Protein AF-A0A6N2MTG4-F1 (afdb_monomer)

Radius of gyration: 19.29 Å; Cα contacts (8 Å, |Δi|>4): 213; chains: 1; bounding box: 63×38×40 Å

pLDDT: mean 78.45, std 16.72, range [27.16, 95.69]

Mean predicted aligned error: 11.66 Å

Nearest PDB structures (foldseek):
  7wq5-assembly1_A  TM=8.259E-01  e=1.268E-16  Arabidopsis thaliana
  7wq5-assembly2_B  TM=8.254E-01  e=1.055E-15  Arabidopsis thaliana
  7et4-assembly2_D  TM=8.727E-01  e=2.409E-04  Arabidopsis thaliana
  7et4-assembly3_G  TM=8.472E-01  e=2.559E-04  Arabidopsis thaliana
  9g6k-assembly1_Lk  TM=2.443E-01  e=1.472E+00  Toxoplasma gondii

Solvent-accessible surface area (backbone atoms only — not comparable to full-atom values): 9112 Å² total; per-residue (Å²): 128,74,68,65,57,55,56,54,48,54,51,58,55,51,70,27,49,45,71,40,86,92,75,70,28,20,30,15,41,45,74,42,58,90,73,57,55,91,91,60,87,66,76,42,46,79,40,77,35,34,28,17,83,40,63,69,58,19,50,51,54,40,34,54,50,45,35,70,73,69,33,84,85,50,93,53,91,61,67,66,79,82,38,53,69,58,55,60,70,46,65,86,46,54,72,68,57,46,43,53,48,43,31,69,69,24,69,56,46,86,48,75,86,27,96,48,86,46,33,40,64,41,84,92,75,65,30,35,33,38,37,46,75,55,60,82,66,88,40,62,45,76,75,50,75,45,83,73,78,99,67,86,127

Sequence (153 aa):
MHQRKLLKLLASVLQSIEEHRWTGRYEAHLWDNSCRREGQSRKGRQVYLGGYDKEEKAARAYDLAALKYWGPTTTTNFPASNYEKEIEGMKHMTRQEFVASLRRKSSGFSRGASIYRGVTRHHQHGRWQARIGRVAGNKDLYLGTFRGSCRSL

Foldseek 3Di:
DPPVVVVVVVVVLVVQWDQDVPPRWTWGKDFDQPQDDPPDPDGHDIQTQAIAPDPVLSQVSNQLLCCLRPNLPDDGPDHSVVCPVVNVVCPPPDSVRSSVVSHLPHPRNCCEPAVDPQWHQDPPPRWIWHWQADPPHGDIHTDDIHDDDRDDD

InterPro domains:
  IPR001471 AP2/ERF domain [PF00847] (20-71)
  IPR001471 AP2/ERF domain [PS51032] (13-79)
  IPR001471 AP2/ERF domain [PS51032] (115-153)
  IPR001471 AP2/ERF domain [SM00380] (17-85)
  IPR001471 AP2/ERF domain [SM00380] (115-152)
  IPR001471 AP2/ERF domain [cd00018] (19-81)
  IPR016177 DNA-binding domain superfamily [SSF54171] (20-81)
  IPR016177 DNA-binding domain superfamily [SSF54171] (114-147)
  IPR036955 AP2/ERF domain superfamily [G3DSA:3.30.730.10] (15-81)
  IPR036955 AP2/ERF domain superfamily [G3DSA:3.30.730.10] (115-149)

Organism: Salix viminalis (NCBI:txid40686)

Secondary structure (DSSP, 8-state):
--HHHHHHHHHHHHTTEEEETTTTEEEEEEEEGGGPPTT--S--EEEEEEEESSHHHHHHHHHHHHHHHH-TTS--SS-GGGGHHHHHHHTTS-HHHHHHHHHHHSTTS--TT-SSTTEEE-TTT--EEEEES-SSSSPPEEEEEE-S-----

Structure (mmCIF, N/CA/C/O backbone):
data_AF-A0A6N2MTG4-F1
#
_entry.id   AF-A0A6N2MTG4-F1
#
loop_
_atom_site.group_PDB
_atom_site.id
_atom_site.type_symbol
_atom_site.label_atom_id
_atom_site.label_alt_id
_atom_site.label_comp_id
_atom_site.label_asym_id
_atom_site.label_entity_id
_atom_site.label_seq_id
_atom_site.pdbx_PDB_ins_code
_atom_site.Cartn_x
_atom_site.Cartn_y
_atom_site.Cartn_z
_atom_site.occupancy
_atom_site.B_iso_or_equiv
_atom_site.auth_seq_id
_atom_site.auth_comp_id
_atom_site.auth_asym_id
_atom_site.auth_atom_id
_atom_site.pdbx_PDB_model_num
ATOM 1 N N . MET A 1 1 ? -35.252 6.417 4.016 1.00 40.38 1 MET A N 1
ATOM 2 C CA . MET A 1 1 ? -33.956 7.012 4.448 1.00 40.38 1 MET A CA 1
ATOM 3 C C . MET A 1 1 ? -32.705 6.149 4.180 1.00 40.38 1 MET A C 1
ATOM 5 O O . MET A 1 1 ? -31.609 6.665 4.358 1.00 40.38 1 MET A O 1
ATOM 9 N N . HIS A 1 2 ? -32.802 4.897 3.708 1.00 34.47 2 HIS A N 1
ATOM 10 C CA . HIS A 1 2 ? -31.636 3.996 3.586 1.00 34.47 2 HIS A CA 1
ATOM 11 C C . HIS A 1 2 ? -30.732 4.205 2.345 1.00 34.47 2 HIS A C 1
ATOM 13 O O . HIS A 1 2 ? -29.551 3.879 2.398 1.00 34.47 2 HIS A O 1
ATOM 19 N N . GLN A 1 3 ? -31.215 4.820 1.258 1.00 27.16 3 GLN A N 1
ATOM 20 C CA . GLN A 1 3 ? -30.427 4.963 0.015 1.00 27.16 3 GLN A CA 1
ATOM 21 C C . GLN A 1 3 ? -29.349 6.069 0.047 1.00 27.16 3 GLN A C 1
ATOM 23 O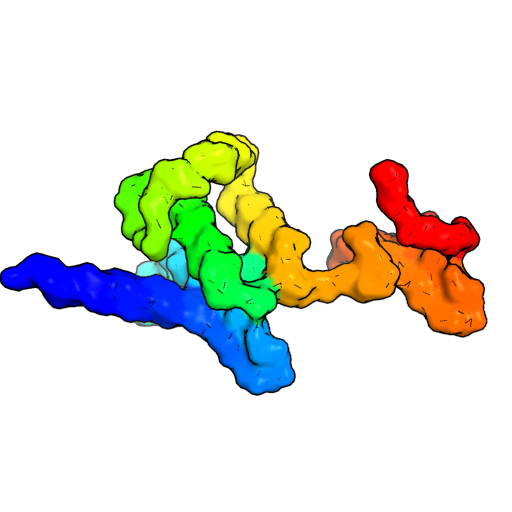 O . GLN A 1 3 ? -28.339 5.972 -0.646 1.00 27.16 3 GLN A O 1
ATOM 28 N N . ARG A 1 4 ? -29.494 7.103 0.892 1.00 29.42 4 ARG A N 1
ATOM 29 C CA . ARG A 1 4 ? -28.523 8.220 0.976 1.00 29.42 4 ARG A CA 1
ATOM 30 C C . ARG A 1 4 ? -27.212 7.853 1.682 1.00 29.42 4 ARG A C 1
ATOM 32 O O . ARG A 1 4 ? -26.212 8.539 1.487 1.00 29.42 4 ARG A O 1
ATOM 39 N N . LYS A 1 5 ? -27.205 6.797 2.503 1.00 35.69 5 LYS A N 1
ATOM 40 C CA . LYS A 1 5 ? -26.005 6.334 3.221 1.00 35.69 5 LYS A CA 1
ATOM 41 C C . LYS A 1 5 ? -25.064 5.566 2.284 1.00 35.69 5 LYS A C 1
ATOM 43 O O . LYS A 1 5 ? -23.860 5.776 2.349 1.00 35.69 5 LYS A O 1
ATOM 48 N N . LEU A 1 6 ? -25.628 4.780 1.360 1.00 34.25 6 LEU A N 1
ATOM 49 C CA . LEU A 1 6 ? -24.880 3.991 0.375 1.00 34.25 6 LEU A CA 1
ATOM 50 C C . LEU A 1 6 ? -24.144 4.881 -0.644 1.00 34.25 6 LEU A C 1
ATOM 52 O O . LEU A 1 6 ? -22.950 4.710 -0.854 1.00 34.25 6 LEU A O 1
ATOM 56 N N . LEU A 1 7 ? -24.826 5.896 -1.194 1.00 32.12 7 LEU A N 1
ATOM 57 C CA . LEU A 1 7 ? -24.230 6.874 -2.121 1.00 32.12 7 LEU A CA 1
ATOM 58 C C . LEU A 1 7 ? -23.128 7.722 -1.466 1.00 32.12 7 LEU A C 1
ATOM 60 O O . LEU A 1 7 ? -22.113 8.000 -2.096 1.00 32.12 7 LEU A O 1
ATOM 64 N N . LYS A 1 8 ? -23.290 8.105 -0.190 1.00 35.09 8 LYS A N 1
ATOM 65 C CA . LYS A 1 8 ? -22.251 8.831 0.563 1.00 35.09 8 LYS A CA 1
ATOM 66 C C . LYS A 1 8 ? -21.035 7.960 0.886 1.00 35.09 8 LYS A C 1
ATOM 68 O O . LYS A 1 8 ? -19.922 8.480 0.892 1.00 35.09 8 LYS A O 1
ATOM 73 N N . LEU A 1 9 ? -21.231 6.664 1.144 1.00 47.56 9 LEU A N 1
ATOM 74 C CA . LEU A 1 9 ? -20.124 5.728 1.335 1.00 47.56 9 LEU A CA 1
ATOM 75 C C . LEU A 1 9 ? -19.372 5.479 0.025 1.00 47.56 9 LEU A C 1
ATOM 77 O O . LEU A 1 9 ? -18.164 5.671 0.001 1.00 47.56 9 LEU A O 1
ATOM 81 N N . LEU A 1 10 ? -20.073 5.162 -1.067 1.00 46.44 10 LEU A N 1
ATOM 82 C CA . LEU A 1 10 ? -19.458 4.973 -2.388 1.00 46.44 10 LEU A CA 1
ATOM 83 C C . LEU A 1 10 ? -18.676 6.217 -2.838 1.00 46.44 10 LEU A C 1
ATOM 85 O O . LEU A 1 10 ? -17.542 6.097 -3.291 1.00 46.44 10 LEU A O 1
ATOM 89 N N . ALA A 1 11 ? -19.221 7.419 -2.621 1.00 42.50 11 ALA A N 1
ATOM 90 C CA . ALA A 1 11 ? -18.520 8.669 -2.916 1.00 42.50 11 ALA A CA 1
ATOM 91 C C . ALA A 1 11 ? -17.252 8.866 -2.061 1.00 42.50 11 ALA A C 1
ATOM 93 O O . ALA A 1 11 ? -16.227 9.293 -2.584 1.00 42.50 11 ALA A O 1
ATOM 94 N N . SER A 1 12 ? -17.286 8.529 -0.764 1.00 54.75 12 SER A N 1
ATOM 95 C CA . SER A 1 12 ? -16.102 8.607 0.110 1.00 54.75 12 SER A CA 1
ATOM 96 C C . SER A 1 12 ? -15.017 7.606 -0.279 1.00 54.75 12 SER A C 1
ATOM 98 O O . SER A 1 12 ? -13.842 7.847 -0.000 1.00 54.75 12 SER A O 1
ATOM 100 N N . VAL A 1 13 ? -15.409 6.477 -0.865 1.00 54.47 13 VAL A N 1
ATOM 101 C CA . VAL A 1 13 ? -14.486 5.421 -1.262 1.00 54.47 13 VAL A CA 1
ATOM 102 C C . VAL A 1 13 ? -13.867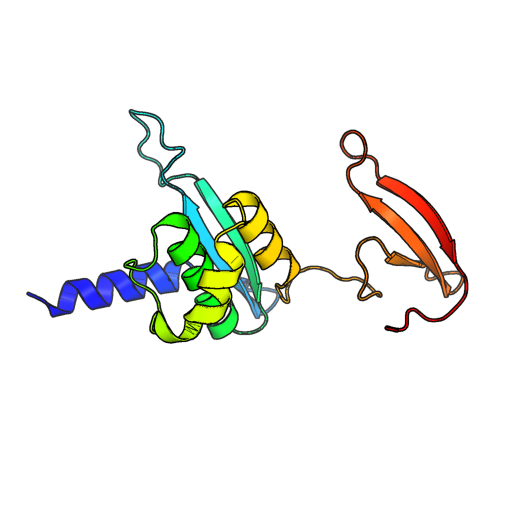 5.722 -2.631 1.00 54.47 13 VAL A C 1
ATOM 104 O O . VAL A 1 13 ? -12.658 5.576 -2.781 1.00 54.47 13 VAL A O 1
ATOM 107 N N . LEU A 1 14 ? -14.622 6.271 -3.586 1.00 54.56 14 LEU A N 1
ATOM 108 C CA . LEU A 1 14 ? -14.061 6.773 -4.849 1.00 54.56 14 LEU A CA 1
ATOM 109 C C . LEU A 1 14 ? -13.151 7.990 -4.635 1.00 54.56 14 LEU A C 1
ATOM 111 O O . LEU A 1 14 ? -12.114 8.095 -5.273 1.00 54.56 14 LEU A O 1
ATOM 115 N N . GLN A 1 15 ? -13.454 8.856 -3.661 1.00 56.66 15 GLN A N 1
ATOM 116 C CA . GLN A 1 15 ? -12.593 9.993 -3.300 1.00 56.66 15 GLN A CA 1
ATOM 117 C C . GLN A 1 15 ? -11.231 9.571 -2.708 1.00 56.66 15 GLN A C 1
ATOM 119 O O . GLN A 1 15 ? -10.351 10.404 -2.519 1.00 56.66 15 GLN A O 1
ATOM 124 N N . SER A 1 16 ? -11.055 8.287 -2.383 1.00 62.22 16 SER A N 1
ATOM 125 C CA . SER A 1 16 ? -9.772 7.729 -1.947 1.00 62.22 16 SER A CA 1
ATOM 126 C C . SER A 1 16 ? -8.847 7.351 -3.112 1.00 62.22 16 SER A C 1
ATOM 128 O O . SER A 1 16 ? -7.667 7.073 -2.883 1.00 62.22 16 SER A O 1
ATOM 130 N N . ILE A 1 17 ? -9.387 7.336 -4.336 1.00 72.81 17 ILE A N 1
ATOM 131 C CA . ILE A 1 17 ? -8.691 7.000 -5.572 1.00 72.81 17 ILE A CA 1
ATOM 132 C C . ILE A 1 17 ? -8.576 8.272 -6.412 1.00 72.81 17 ILE A C 1
ATOM 134 O O . ILE A 1 17 ? -9.577 8.837 -6.844 1.00 72.81 17 ILE A O 1
ATOM 138 N N . GLU A 1 18 ? -7.353 8.729 -6.650 1.00 77.12 18 GLU A N 1
ATOM 139 C CA . GLU A 1 18 ? -7.084 9.929 -7.446 1.00 77.12 18 GLU A CA 1
ATOM 140 C C . GLU A 1 18 ? -6.311 9.555 -8.709 1.00 77.12 18 GLU A C 1
ATOM 142 O O . GLU A 1 18 ? -5.280 8.888 -8.641 1.00 77.12 18 GLU A O 1
ATOM 147 N N . GLU A 1 19 ? -6.789 9.973 -9.880 1.00 75.25 19 GLU A N 1
ATOM 148 C CA . GLU A 1 19 ? -6.041 9.784 -11.121 1.00 75.25 19 GLU A CA 1
ATOM 149 C C . GLU A 1 19 ? -4.976 10.876 -11.273 1.00 75.25 19 GLU A C 1
ATOM 151 O O . GLU A 1 19 ? -5.256 12.078 -11.322 1.00 75.25 19 GLU A O 1
ATOM 156 N N . HIS A 1 20 ? -3.723 10.456 -11.386 1.00 71.06 20 HIS A N 1
ATOM 157 C CA . HIS A 1 20 ? -2.607 11.348 -11.617 1.00 71.06 20 HIS A CA 1
ATOM 158 C C . HIS A 1 20 ? -2.579 11.793 -13.088 1.00 71.06 20 HIS A C 1
ATOM 160 O O . HIS A 1 20 ? -2.108 11.072 -13.972 1.00 71.06 20 HIS A O 1
ATOM 166 N N . ARG A 1 21 ? -3.037 13.028 -13.329 1.00 58.78 21 ARG A N 1
ATOM 167 C CA . ARG A 1 21 ? -3.298 13.626 -14.657 1.00 58.78 21 ARG A CA 1
ATOM 168 C C . ARG A 1 21 ? -2.206 13.456 -15.719 1.00 58.78 21 ARG A C 1
ATOM 170 O O . ARG A 1 21 ? -2.530 13.378 -16.895 1.00 58.78 21 ARG A O 1
ATOM 177 N N . TRP A 1 22 ? -0.930 13.417 -15.337 1.00 55.69 22 TRP A N 1
ATOM 178 C CA . TRP A 1 22 ? 0.185 13.325 -16.296 1.00 55.69 22 TRP A CA 1
ATOM 179 C C . TRP A 1 22 ? 0.647 11.897 -16.588 1.00 55.69 22 TRP A C 1
ATOM 181 O O . TRP A 1 22 ? 1.358 11.667 -17.560 1.00 55.69 22 TRP A O 1
ATOM 191 N N . THR A 1 23 ? 0.294 10.935 -15.734 1.00 70.81 23 THR A N 1
ATOM 192 C CA . THR A 1 23 ? 0.734 9.537 -15.870 1.00 70.81 23 THR A CA 1
ATOM 193 C C . THR A 1 23 ? -0.420 8.580 -16.153 1.00 70.81 23 THR A C 1
ATOM 195 O O . THR A 1 23 ? -0.149 7.424 -16.474 1.00 70.81 23 THR A O 1
ATOM 198 N N . GLY A 1 24 ? -1.674 9.031 -16.006 1.00 76.50 24 GLY A N 1
ATOM 199 C CA . GLY A 1 24 ? -2.877 8.199 -16.119 1.00 76.50 24 GLY A CA 1
ATOM 200 C C . GLY A 1 24 ? -2.953 7.102 -15.053 1.00 76.50 24 GLY A C 1
ATOM 201 O O . GLY A 1 24 ? -3.578 6.068 -15.261 1.00 76.50 24 GLY A O 1
ATOM 202 N N . ARG A 1 25 ? -2.225 7.257 -13.937 1.00 83.25 25 ARG A N 1
ATOM 203 C CA . ARG A 1 25 ? -2.161 6.255 -12.863 1.00 83.25 25 ARG A CA 1
ATOM 204 C C . ARG A 1 25 ? -3.171 6.565 -11.775 1.00 83.25 25 ARG A C 1
ATOM 206 O O . ARG A 1 25 ? -3.304 7.714 -11.378 1.00 83.25 25 ARG A O 1
ATOM 213 N N . TYR A 1 26 ? -3.771 5.526 -11.215 1.00 87.88 26 TYR A N 1
ATOM 214 C CA . TYR A 1 26 ? -4.697 5.621 -10.092 1.00 87.88 26 TYR A CA 1
ATOM 215 C C . TYR A 1 26 ? -3.941 5.518 -8.770 1.00 87.88 26 TYR A C 1
ATOM 217 O O . TYR A 1 26 ? -3.289 4.512 -8.492 1.00 87.88 26 TYR A O 1
ATOM 225 N N . GLU A 1 27 ? -4.014 6.541 -7.937 1.00 89.81 27 GLU A N 1
ATOM 226 C CA . GLU A 1 27 ? -3.396 6.572 -6.619 1.00 89.81 27 GLU A CA 1
ATOM 227 C C . GLU A 1 27 ? -4.413 6.235 -5.542 1.00 89.81 27 GLU A C 1
ATOM 229 O O . GLU A 1 27 ? -5.449 6.877 -5.455 1.00 89.81 27 GLU A O 1
ATOM 234 N N . ALA A 1 28 ? -4.102 5.255 -4.695 1.00 91.50 28 ALA A N 1
ATOM 235 C CA . ALA A 1 28 ? -4.948 4.917 -3.556 1.00 91.50 28 ALA A CA 1
ATOM 236 C C . ALA A 1 28 ? -4.421 5.573 -2.274 1.00 91.50 28 ALA A C 1
ATOM 238 O O . ALA A 1 28 ? -3.230 5.471 -1.950 1.00 91.50 28 ALA A O 1
ATOM 239 N N . HIS A 1 29 ? -5.321 6.186 -1.509 1.00 91.81 29 HIS A N 1
ATOM 240 C CA . HIS A 1 29 ? -5.029 6.884 -0.258 1.00 91.81 29 HIS A CA 1
ATOM 241 C C . HIS A 1 29 ? -6.004 6.483 0.853 1.00 91.81 29 HIS A C 1
ATOM 243 O O . HIS A 1 29 ? -7.157 6.167 0.612 1.00 91.81 29 HIS A O 1
ATOM 249 N N . LEU A 1 30 ? -5.562 6.533 2.104 1.00 90.38 30 LEU A N 1
ATOM 250 C CA . LEU A 1 30 ? -6.376 6.275 3.298 1.00 90.38 30 LEU A CA 1
ATOM 251 C C . LEU A 1 30 ? -6.216 7.442 4.275 1.00 90.38 30 LEU A C 1
ATOM 253 O O . LEU A 1 30 ? -5.118 7.970 4.414 1.00 90.38 30 LEU A O 1
ATOM 257 N N . TRP A 1 31 ? -7.266 7.813 5.009 1.00 87.25 31 TRP A N 1
ATOM 258 C CA . TRP A 1 31 ? -7.155 8.785 6.102 1.00 87.25 31 TRP A CA 1
ATOM 259 C C . TRP A 1 31 ? -7.131 8.083 7.461 1.00 87.25 31 TRP A C 1
ATOM 261 O O . TRP A 1 31 ? -8.113 7.487 7.896 1.00 87.25 31 TRP A O 1
ATOM 271 N N . ASP A 1 32 ? -5.988 8.169 8.133 1.00 86.12 32 ASP A N 1
ATOM 272 C CA . ASP A 1 32 ? -5.745 7.599 9.451 1.00 86.12 32 ASP A CA 1
ATOM 273 C C . ASP A 1 32 ? -6.066 8.615 10.553 1.00 86.12 32 ASP A C 1
ATOM 275 O O . ASP A 1 32 ? -5.318 9.563 10.808 1.00 86.12 32 ASP A O 1
ATOM 279 N N . ASN A 1 33 ? -7.194 8.409 11.228 1.00 81.50 33 ASN A N 1
ATOM 280 C CA . ASN A 1 33 ? -7.660 9.304 12.283 1.00 81.50 33 ASN A CA 1
ATOM 281 C C . ASN A 1 33 ? -6.990 9.055 13.642 1.00 81.50 33 ASN A C 1
ATOM 283 O O . ASN A 1 33 ? -7.189 9.863 14.548 1.00 81.50 33 ASN A O 1
ATOM 287 N N . SER A 1 34 ? -6.171 8.007 13.811 1.00 74.50 34 SER A N 1
ATOM 288 C CA . SER A 1 34 ? -5.559 7.708 15.116 1.00 74.50 34 SER A CA 1
ATOM 289 C C . SER A 1 34 ? -4.506 8.734 15.551 1.00 74.50 34 SER A C 1
ATOM 291 O O . SER A 1 34 ? -4.072 8.718 16.695 1.00 74.50 34 SER A O 1
ATOM 293 N N . CYS A 1 35 ? -4.070 9.619 14.650 1.00 64.94 35 CYS A N 1
ATOM 294 C CA . CYS A 1 35 ? -3.118 10.694 14.947 1.00 64.94 35 CYS A CA 1
ATOM 295 C C . CYS A 1 35 ? -3.791 12.047 15.238 1.00 64.94 35 CYS A C 1
ATOM 297 O O . CYS A 1 35 ? -3.095 13.061 15.328 1.00 64.94 35 CYS A O 1
ATOM 299 N N . ARG A 1 36 ? -5.127 12.099 15.331 1.00 66.19 36 ARG A N 1
ATOM 300 C CA . ARG A 1 36 ? -5.846 13.350 15.581 1.00 66.19 36 ARG A CA 1
ATOM 301 C C . ARG A 1 36 ? -5.569 13.822 17.010 1.00 66.19 36 ARG A C 1
ATOM 303 O O . ARG A 1 36 ? -5.858 13.105 17.960 1.00 66.19 36 ARG A O 1
ATOM 310 N N . ARG A 1 37 ? -5.006 15.023 17.156 1.00 64.75 37 ARG A N 1
ATOM 311 C CA . ARG A 1 37 ? -4.866 15.686 18.460 1.00 64.75 37 ARG A CA 1
ATOM 312 C C . ARG A 1 37 ? -6.180 16.368 18.832 1.00 64.75 37 ARG A C 1
ATOM 314 O O . ARG A 1 37 ? -6.867 16.900 17.955 1.00 64.75 37 ARG A O 1
ATOM 321 N N . GLU A 1 38 ? -6.515 16.346 20.117 1.00 66.19 38 GLU A N 1
ATOM 322 C CA . GLU A 1 38 ? -7.686 17.039 20.659 1.00 66.19 38 GLU A CA 1
ATOM 323 C C . GLU A 1 38 ? -7.621 18.531 20.276 1.00 66.19 38 GLU A C 1
ATOM 325 O O . GLU A 1 38 ? -6.569 19.162 20.378 1.00 66.19 38 GLU A O 1
ATOM 330 N N . GLY A 1 39 ? -8.706 19.068 19.707 1.00 69.81 39 GLY A N 1
ATOM 331 C CA . GLY A 1 39 ? -8.772 20.450 19.207 1.00 69.81 39 GLY A CA 1
ATOM 332 C C . GLY A 1 39 ? -8.369 20.684 17.739 1.00 69.81 39 GLY A C 1
ATOM 333 O O . GLY A 1 39 ? -8.538 21.795 17.242 1.00 69.81 39 GLY A O 1
ATOM 334 N N . GLN A 1 40 ? -7.890 19.680 16.987 1.00 65.50 40 GLN A N 1
ATOM 335 C CA . GLN A 1 40 ? -7.578 19.856 15.556 1.00 65.50 40 GLN A CA 1
ATOM 336 C C . GLN A 1 40 ? -8.762 19.538 14.617 1.00 65.50 40 GLN A C 1
ATOM 338 O O . GLN A 1 40 ? -9.293 18.423 14.567 1.00 65.50 40 GLN A O 1
ATOM 343 N N . SER A 1 41 ? -9.126 20.527 13.789 1.00 61.41 41 SER A N 1
ATOM 344 C CA . SER A 1 41 ? -10.192 20.444 12.770 1.00 61.41 41 SER A CA 1
ATOM 345 C C . SER A 1 41 ? -9.807 19.624 11.521 1.00 61.41 41 SER A C 1
ATOM 347 O O . SER A 1 41 ? -10.674 19.156 10.784 1.00 61.41 41 SER A O 1
ATOM 349 N N . ARG A 1 42 ? -8.509 19.390 11.274 1.00 64.19 42 ARG A N 1
ATOM 350 C CA . ARG A 1 42 ? -8.051 18.667 10.074 1.00 64.19 42 ARG A CA 1
ATOM 351 C C . ARG A 1 42 ? -8.493 17.192 10.090 1.00 64.19 42 ARG A C 1
ATOM 353 O O . ARG A 1 42 ? -8.412 16.527 11.125 1.00 64.19 42 ARG A O 1
ATOM 360 N N . LYS A 1 43 ? -8.915 16.683 8.915 1.00 63.25 43 LYS A N 1
ATOM 361 C CA . LYS A 1 43 ? -8.947 15.237 8.591 1.00 63.25 43 LYS A CA 1
ATOM 362 C C . LYS A 1 43 ? -7.581 14.646 8.982 1.00 63.25 43 LYS A C 1
ATOM 364 O O . LYS A 1 43 ? -6.603 15.375 8.877 1.00 63.25 43 LYS A O 1
ATOM 369 N N . GLY A 1 44 ? -7.530 13.405 9.483 1.00 77.12 44 GLY A N 1
ATOM 370 C CA . GLY A 1 44 ? -6.346 12.780 10.103 1.00 77.12 44 GLY A CA 1
ATOM 371 C C . GLY A 1 44 ? -5.070 12.724 9.240 1.00 77.12 44 GLY A C 1
ATOM 372 O O . G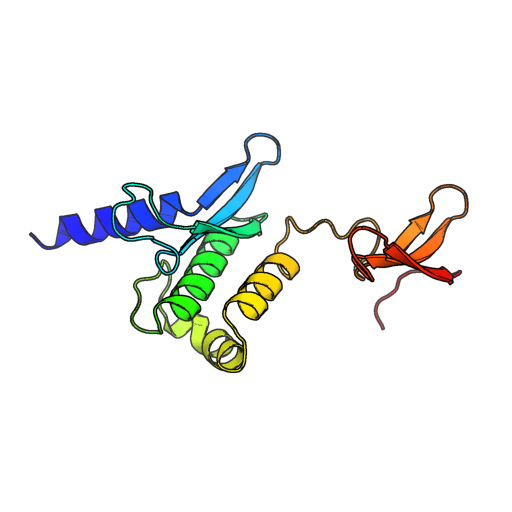LY A 1 44 ? -4.783 13.587 8.425 1.00 77.12 44 GLY A O 1
ATOM 373 N N . ARG A 1 45 ? -4.227 11.707 9.391 1.00 85.50 45 ARG A N 1
ATOM 374 C CA . ARG A 1 45 ? -3.034 11.575 8.539 1.00 85.50 45 ARG A CA 1
ATOM 375 C C . ARG A 1 45 ? -3.399 10.895 7.219 1.00 85.50 45 ARG A C 1
ATOM 377 O O . ARG A 1 45 ? -3.870 9.763 7.240 1.00 85.50 45 ARG A O 1
ATOM 384 N N . GLN A 1 46 ? -3.111 11.524 6.081 1.00 87.69 46 GLN A N 1
ATOM 385 C CA . GLN A 1 46 ? -3.198 10.851 4.781 1.00 87.69 46 GLN A CA 1
ATOM 386 C C . GLN A 1 46 ? -2.096 9.787 4.655 1.00 87.69 46 GLN A C 1
ATOM 388 O O . GLN A 1 46 ? -0.918 10.034 4.922 1.00 87.69 46 GLN A O 1
ATOM 393 N N . VAL A 1 47 ? -2.482 8.583 4.253 1.00 91.56 47 VAL A N 1
ATOM 394 C CA . VAL A 1 47 ? -1.630 7.413 4.073 1.00 91.56 47 VAL A CA 1
ATOM 395 C C . VAL A 1 47 ? -1.697 7.005 2.608 1.00 91.56 47 VAL A C 1
ATOM 397 O O . VAL A 1 47 ? -2.679 6.424 2.162 1.00 91.56 47 VAL A O 1
ATOM 400 N N . TYR A 1 48 ? -0.623 7.275 1.868 1.00 91.81 48 TYR A N 1
ATOM 401 C CA . TYR A 1 48 ? -0.469 6.791 0.496 1.00 91.81 48 TYR A CA 1
ATOM 402 C C . TYR A 1 48 ? -0.336 5.265 0.474 1.00 91.81 48 TYR A C 1
ATOM 404 O O . TYR A 1 48 ? 0.510 4.719 1.189 1.00 91.81 48 TYR A O 1
ATOM 412 N N . LEU A 1 49 ? -1.123 4.569 -0.340 1.00 93.62 49 LEU A N 1
ATOM 413 C CA . LEU A 1 49 ? -1.114 3.105 -0.447 1.00 93.62 49 LEU A CA 1
ATOM 414 C C . LEU A 1 49 ? -0.350 2.622 -1.686 1.00 93.62 49 LEU A C 1
ATOM 416 O O . LEU A 1 49 ? 0.196 1.519 -1.672 1.00 93.62 49 LEU A O 1
ATOM 420 N N . GLY A 1 50 ? -0.259 3.447 -2.730 1.00 91.75 50 GLY A N 1
ATOM 421 C CA . GLY A 1 50 ? 0.474 3.145 -3.958 1.00 91.75 50 GLY A CA 1
ATOM 422 C C . GLY A 1 50 ? -0.188 3.736 -5.200 1.00 91.75 50 GLY A C 1
ATOM 423 O O . GLY A 1 50 ? -1.324 4.201 -5.142 1.00 91.75 50 GLY A O 1
ATOM 424 N N . GLY A 1 51 ? 0.534 3.686 -6.319 1.00 91.38 51 GLY A N 1
ATOM 425 C CA . GLY A 1 51 ? 0.022 4.033 -7.644 1.00 91.38 51 GLY A CA 1
ATOM 426 C C . GLY A 1 51 ? -0.253 2.771 -8.455 1.00 91.38 51 GLY A C 1
ATOM 427 O O . GLY A 1 51 ? 0.540 1.829 -8.431 1.00 91.38 51 GLY A O 1
ATOM 428 N N . TYR A 1 52 ? -1.353 2.733 -9.184 1.00 89.88 52 TYR A N 1
ATOM 429 C CA . TYR A 1 52 ? -1.846 1.562 -9.894 1.00 89.88 52 TYR A CA 1
ATOM 430 C C . TYR A 1 52 ? -2.148 1.914 -11.349 1.00 89.88 52 TYR A C 1
ATOM 432 O O . TYR A 1 52 ? -2.474 3.044 -11.691 1.00 89.88 52 TYR A O 1
ATOM 440 N N . ASP A 1 53 ? -1.994 0.922 -12.214 1.00 89.62 53 ASP A N 1
ATOM 441 C CA . ASP A 1 53 ? -2.298 0.982 -13.648 1.00 89.62 53 ASP A CA 1
ATOM 442 C C . ASP A 1 53 ? -3.797 0.840 -13.940 1.00 89.62 53 ASP A C 1
ATOM 444 O O . ASP A 1 53 ? -4.230 1.127 -15.046 1.00 89.62 53 ASP A O 1
ATOM 448 N N . LYS A 1 54 ? -4.575 0.363 -12.963 1.00 88.06 54 LYS A N 1
ATOM 449 C CA . LYS A 1 54 ? -6.018 0.145 -13.081 1.00 88.06 54 LYS A CA 1
ATOM 450 C C . LYS A 1 54 ? -6.734 0.650 -11.841 1.00 88.06 54 LYS A C 1
ATOM 452 O O . LYS A 1 54 ? -6.250 0.425 -10.726 1.00 88.06 54 LYS A O 1
ATOM 457 N N . GLU A 1 55 ? -7.902 1.241 -12.040 1.00 87.81 55 GLU A N 1
ATOM 458 C CA . GLU A 1 55 ? -8.761 1.744 -10.971 1.00 87.81 55 GLU A CA 1
ATOM 459 C C . GLU A 1 55 ? -9.144 0.630 -9.991 1.00 87.81 55 GLU A C 1
ATOM 461 O O . GLU A 1 55 ? -8.986 0.775 -8.780 1.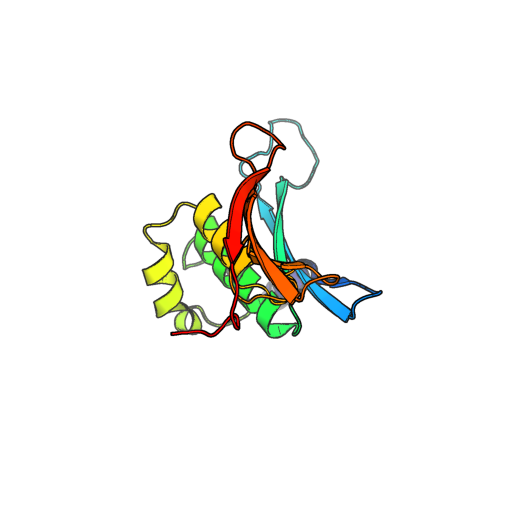00 87.81 55 GLU A O 1
ATOM 466 N N . GLU A 1 56 ? -9.518 -0.552 -10.489 1.00 89.62 56 GLU A N 1
ATOM 467 C CA . GLU A 1 56 ? -9.952 -1.655 -9.629 1.00 89.62 56 GLU A CA 1
ATOM 468 C C . GLU A 1 56 ? -8.811 -2.185 -8.754 1.00 89.62 56 GLU A C 1
ATOM 470 O O . GLU A 1 56 ? -9.047 -2.711 -7.667 1.00 89.62 56 GLU A O 1
ATOM 475 N N . LYS A 1 57 ? -7.553 -2.055 -9.200 1.00 93.00 57 LYS A N 1
ATOM 476 C CA . LYS A 1 57 ? -6.388 -2.394 -8.368 1.00 93.00 57 LYS A CA 1
ATOM 477 C C . LYS A 1 57 ? -6.191 -1.372 -7.248 1.00 93.00 57 LYS A C 1
ATOM 479 O O . LYS A 1 57 ? -5.870 -1.778 -6.133 1.00 93.00 57 LYS A O 1
ATOM 484 N N . ALA A 1 58 ? -6.405 -0.085 -7.527 1.00 91.12 58 ALA A N 1
ATOM 485 C CA . ALA A 1 58 ? -6.374 0.962 -6.510 1.00 91.12 58 ALA A CA 1
ATOM 486 C C . ALA A 1 58 ? -7.495 0.762 -5.474 1.00 91.12 58 ALA A C 1
ATOM 488 O O . ALA A 1 58 ? -7.220 0.765 -4.273 1.00 91.12 58 ALA A O 1
ATOM 489 N N . ALA A 1 59 ? -8.717 0.467 -5.926 1.00 91.56 59 ALA A N 1
ATOM 490 C CA . ALA A 1 59 ? -9.864 0.176 -5.065 1.00 91.56 59 ALA A CA 1
ATOM 491 C C . ALA A 1 59 ? -9.632 -1.046 -4.162 1.00 91.56 59 ALA A C 1
ATOM 493 O O . ALA A 1 59 ? -9.858 -0.983 -2.955 1.00 91.56 59 ALA A O 1
ATOM 494 N N . ARG A 1 60 ? -9.085 -2.142 -4.708 1.00 94.06 60 ARG A N 1
ATOM 495 C CA . ARG A 1 60 ? -8.712 -3.319 -3.904 1.00 94.06 60 ARG A CA 1
ATOM 496 C C . ARG A 1 60 ? -7.634 -3.006 -2.867 1.00 94.06 60 ARG A C 1
ATOM 498 O O . ARG A 1 60 ? -7.702 -3.491 -1.742 1.00 94.06 60 ARG A O 1
ATOM 505 N N . ALA A 1 61 ? -6.638 -2.191 -3.215 1.00 95.25 61 ALA A N 1
ATOM 506 C CA . ALA A 1 61 ? -5.612 -1.781 -2.260 1.00 95.25 61 ALA A CA 1
ATOM 507 C C . ALA A 1 61 ? -6.190 -0.942 -1.111 1.00 95.25 61 ALA A C 1
ATOM 509 O O . ALA A 1 61 ? -5.762 -1.108 0.034 1.00 95.25 61 ALA A O 1
ATOM 510 N N . TYR A 1 62 ? -7.164 -0.078 -1.409 1.00 94.50 62 TYR A N 1
ATOM 511 C CA . TYR A 1 62 ? -7.916 0.652 -0.396 1.00 94.50 62 TYR A CA 1
ATOM 512 C C . TYR A 1 62 ? -8.691 -0.295 0.521 1.00 94.50 62 TYR A C 1
ATOM 514 O O . TYR A 1 62 ? -8.516 -0.219 1.734 1.00 94.50 62 TYR A O 1
ATOM 522 N N . ASP A 1 63 ? -9.479 -1.218 -0.036 1.00 94.69 63 ASP A N 1
ATOM 523 C CA . ASP A 1 63 ? -10.277 -2.172 0.743 1.00 94.69 63 ASP A CA 1
ATOM 524 C C . ASP A 1 63 ? -9.412 -2.980 1.710 1.00 94.69 63 ASP A C 1
ATOM 526 O O . ASP A 1 63 ? -9.713 -3.076 2.897 1.00 94.69 63 ASP A O 1
ATOM 530 N N . LEU A 1 64 ? -8.284 -3.503 1.226 1.00 95.69 64 LEU A N 1
ATOM 531 C CA . LEU A 1 64 ? -7.329 -4.239 2.048 1.00 95.69 64 LEU A CA 1
ATOM 532 C C . LEU A 1 64 ? -6.761 -3.379 3.185 1.00 95.69 64 LEU A C 1
ATOM 534 O O . LEU A 1 64 ? -6.645 -3.838 4.324 1.00 95.69 64 LEU A O 1
ATOM 538 N N . ALA A 1 65 ? -6.413 -2.121 2.903 1.00 94.88 65 ALA A N 1
ATOM 539 C CA . ALA A 1 65 ? -5.947 -1.197 3.931 1.00 94.88 65 ALA A CA 1
ATOM 540 C C . ALA A 1 65 ? -7.057 -0.879 4.947 1.00 94.88 65 ALA A C 1
ATOM 542 O O . ALA A 1 65 ? -6.805 -0.910 6.150 1.00 94.88 65 ALA A O 1
ATOM 543 N N . ALA A 1 66 ? -8.284 -0.640 4.489 1.00 92.69 66 ALA A N 1
ATOM 544 C CA . ALA A 1 66 ? -9.451 -0.400 5.328 1.00 92.69 66 ALA A CA 1
ATOM 545 C C . ALA A 1 66 ? -9.717 -1.589 6.264 1.00 92.69 66 ALA A C 1
ATOM 547 O O . ALA A 1 66 ? -9.846 -1.396 7.475 1.00 92.69 66 ALA A O 1
ATOM 548 N N . LEU A 1 67 ? -9.708 -2.816 5.733 1.00 93.75 67 LEU A N 1
ATOM 549 C CA . LEU A 1 67 ? -9.863 -4.053 6.503 1.00 93.75 67 LEU A CA 1
ATOM 550 C C . LEU A 1 67 ? -8.768 -4.189 7.566 1.00 93.75 67 LEU A C 1
ATOM 552 O O . LEU A 1 67 ? -9.044 -4.579 8.700 1.00 93.75 67 LEU A O 1
ATOM 556 N N . LYS A 1 68 ? -7.523 -3.810 7.246 1.00 94.38 68 LYS A N 1
ATOM 557 C CA . LYS A 1 68 ? -6.418 -3.844 8.214 1.00 94.38 68 LYS A CA 1
ATOM 558 C C . LYS A 1 68 ? -6.539 -2.781 9.309 1.00 94.38 68 LYS A C 1
ATOM 560 O O . LYS A 1 68 ? -6.104 -3.005 10.440 1.00 94.38 68 LYS A O 1
ATOM 565 N N . TYR A 1 69 ? -7.056 -1.601 8.978 1.00 91.88 69 TYR A N 1
ATOM 566 C CA . TYR A 1 69 ? -7.139 -0.473 9.908 1.00 91.88 69 TYR A CA 1
ATOM 567 C C . TYR A 1 69 ? -8.351 -0.561 10.828 1.00 91.88 69 TYR A C 1
ATOM 569 O O . TYR A 1 69 ? -8.213 -0.320 12.030 1.00 91.88 69 TYR A O 1
ATOM 577 N N . TRP A 1 70 ? -9.504 -0.907 10.261 1.00 90.88 70 TRP A N 1
ATOM 578 C CA . TRP A 1 70 ? -10.811 -0.818 10.909 1.00 90.88 70 TRP A CA 1
ATOM 579 C C . TRP A 1 70 ? -11.477 -2.179 11.141 1.00 90.88 70 TRP A C 1
ATOM 581 O O . TRP A 1 70 ? -12.477 -2.239 11.848 1.00 90.88 70 TRP A O 1
ATOM 591 N N . GLY A 1 71 ? -10.906 -3.266 10.614 1.00 90.69 71 GLY A N 1
ATOM 592 C CA . GLY A 1 71 ? -11.381 -4.632 10.830 1.00 90.69 71 GLY A CA 1
ATOM 593 C C . GLY A 1 71 ? -12.278 -5.176 9.707 1.00 90.69 71 GLY A C 1
ATOM 594 O O . GLY A 1 71 ? -12.635 -4.449 8.778 1.00 90.69 71 GLY A O 1
ATOM 595 N N . PRO A 1 72 ? -12.654 -6.467 9.788 1.00 87.50 72 PRO A N 1
ATOM 596 C CA . PRO A 1 72 ? -13.335 -7.201 8.715 1.00 87.50 72 PRO A CA 1
ATOM 597 C C . PRO A 1 72 ? -14.773 -6.741 8.443 1.00 87.50 72 PRO A C 1
ATOM 599 O O . PRO A 1 72 ? -15.321 -7.030 7.386 1.00 87.50 72 PRO A O 1
ATOM 602 N N . THR A 1 73 ? -15.389 -6.021 9.382 1.00 87.56 73 THR A N 1
ATOM 603 C CA . THR A 1 73 ? -16.758 -5.496 9.264 1.00 87.56 73 THR A CA 1
ATOM 604 C C . THR A 1 73 ? -16.821 -4.127 8.588 1.00 87.56 73 THR A C 1
ATOM 606 O O . THR A 1 73 ? -17.905 -3.564 8.427 1.00 87.56 73 THR A O 1
ATOM 609 N N . THR A 1 74 ? -15.671 -3.561 8.213 1.00 88.62 74 THR A N 1
ATOM 610 C CA . THR A 1 74 ? -15.626 -2.263 7.549 1.00 88.62 74 THR A CA 1
ATOM 611 C C . THR A 1 74 ? -16.257 -2.331 6.164 1.00 88.62 74 THR A C 1
ATOM 613 O O . THR A 1 74 ? -16.191 -3.349 5.472 1.00 88.62 74 THR A O 1
ATOM 616 N N . THR A 1 75 ? -16.871 -1.231 5.738 1.00 88.88 75 THR A N 1
ATOM 617 C CA . THR A 1 75 ? -17.441 -1.172 4.395 1.00 88.88 75 THR A CA 1
ATOM 618 C C . THR A 1 75 ? -16.339 -0.997 3.359 1.00 88.88 75 THR A C 1
ATOM 620 O O . THR A 1 75 ? -15.469 -0.139 3.493 1.00 88.88 75 THR A O 1
ATOM 623 N N . THR A 1 76 ? -16.404 -1.820 2.323 1.00 90.31 76 THR A N 1
ATOM 624 C CA . THR A 1 76 ? -15.417 -1.954 1.249 1.00 90.31 76 THR A CA 1
ATOM 625 C C . THR A 1 76 ? -16.108 -1.818 -0.110 1.00 90.31 76 THR A C 1
ATOM 627 O O . THR A 1 76 ? -17.336 -1.886 -0.197 1.00 90.31 76 THR A O 1
ATOM 630 N N . ASN A 1 77 ? -15.334 -1.584 -1.170 1.00 88.50 77 ASN A N 1
ATOM 631 C CA . ASN A 1 77 ? -15.832 -1.545 -2.549 1.00 88.50 77 ASN A CA 1
ATOM 632 C C . ASN A 1 77 ? -16.315 -2.914 -3.021 1.00 88.50 77 ASN A C 1
ATOM 634 O O . ASN A 1 77 ? -17.303 -3.014 -3.746 1.00 88.50 77 ASN A O 1
ATOM 638 N N . PHE A 1 78 ? -15.584 -3.961 -2.639 1.00 90.56 78 PHE A N 1
ATOM 639 C CA . PHE A 1 78 ? -15.855 -5.337 -3.025 1.00 90.56 78 PHE A CA 1
ATOM 640 C C . PHE A 1 78 ? -16.196 -6.187 -1.796 1.00 90.56 78 PHE A C 1
ATOM 642 O O . PHE A 1 78 ? -15.724 -5.882 -0.702 1.00 90.56 78 PHE A O 1
ATOM 649 N N . PRO A 1 79 ? -16.974 -7.273 -1.952 1.00 91.44 79 PRO A N 1
ATOM 650 C CA . PRO A 1 79 ? -17.319 -8.156 -0.842 1.00 91.44 79 PRO A CA 1
ATOM 651 C C . PRO A 1 79 ? -16.090 -8.635 -0.062 1.00 91.44 79 PRO A C 1
ATOM 653 O O . PRO A 1 79 ? -15.094 -9.042 -0.659 1.00 91.44 79 PRO A O 1
ATOM 656 N N . ALA A 1 80 ? -16.180 -8.650 1.271 1.00 87.44 80 ALA A N 1
ATOM 657 C CA . ALA A 1 80 ? -15.081 -9.077 2.141 1.00 87.44 80 ALA A CA 1
ATOM 658 C C . ALA A 1 80 ? -14.616 -10.523 1.870 1.00 87.44 80 ALA A C 1
ATOM 660 O O . ALA A 1 80 ? -13.437 -10.826 2.046 1.00 87.44 80 ALA A O 1
ATOM 661 N N . SER A 1 81 ? -15.513 -11.383 1.369 1.00 91.88 81 SER A N 1
ATOM 662 C CA . SER A 1 81 ? -15.209 -12.750 0.919 1.00 91.88 81 SER A CA 1
ATOM 663 C C . SER A 1 81 ? -14.132 -12.800 -0.169 1.00 91.88 81 SER A C 1
ATOM 665 O O . SER A 1 81 ? -13.401 -13.777 -0.285 1.00 91.88 81 SER A O 1
ATOM 667 N N . ASN A 1 82 ? -13.976 -11.728 -0.953 1.00 93.31 82 ASN A N 1
ATOM 668 C CA . ASN A 1 82 ? -12.946 -11.648 -1.988 1.00 93.31 82 ASN A CA 1
ATOM 669 C C . ASN A 1 82 ? -11.531 -11.509 -1.408 1.00 93.31 82 ASN A C 1
ATOM 671 O O . ASN A 1 82 ? -10.567 -11.631 -2.160 1.00 93.31 82 ASN A O 1
ATOM 675 N N . TYR A 1 83 ? -11.407 -11.230 -0.106 1.00 94.75 83 TYR A N 1
ATOM 676 C CA . TYR A 1 83 ? -10.148 -10.899 0.558 1.00 94.75 83 TYR A CA 1
ATOM 677 C C . TYR A 1 83 ? -9.755 -11.882 1.663 1.00 94.75 83 TYR A C 1
ATOM 679 O O . TYR A 1 83 ? -8.851 -11.586 2.438 1.00 94.75 83 TYR A O 1
ATOM 687 N N . GLU A 1 84 ? -10.418 -13.035 1.791 1.00 93.69 84 GLU A N 1
ATOM 688 C CA . GLU A 1 84 ? -10.179 -13.979 2.898 1.00 93.69 84 GLU A CA 1
ATOM 689 C C . GLU A 1 84 ? -8.703 -14.388 3.021 1.00 93.69 84 GLU A C 1
ATOM 691 O O . GLU A 1 84 ? -8.137 -14.385 4.117 1.00 93.69 84 GLU A O 1
ATOM 696 N N . LYS A 1 85 ? -8.045 -14.658 1.887 1.00 94.12 85 LYS A N 1
ATOM 697 C CA . LYS A 1 85 ? -6.625 -15.038 1.847 1.00 94.12 85 LYS A CA 1
ATOM 698 C C . LYS A 1 85 ? -5.720 -13.896 2.298 1.00 94.12 85 LYS A C 1
ATOM 700 O O . LYS A 1 85 ? -4.770 -14.105 3.052 1.00 94.12 85 LYS A O 1
ATOM 705 N N . GLU A 1 86 ? -5.990 -12.683 1.833 1.00 94.12 86 GLU A N 1
ATOM 706 C CA . GLU A 1 86 ? -5.236 -11.489 2.188 1.00 94.12 86 GLU A CA 1
ATOM 707 C C . GLU A 1 86 ? -5.447 -11.104 3.650 1.00 94.12 86 GLU A C 1
ATOM 709 O O . GLU A 1 86 ? -4.481 -10.714 4.305 1.00 94.12 86 GLU A O 1
ATOM 714 N N . ILE A 1 87 ? -6.675 -11.247 4.162 1.00 93.38 87 ILE A N 1
ATOM 715 C CA . ILE A 1 87 ? -7.025 -11.029 5.567 1.00 93.38 87 ILE A CA 1
ATOM 716 C C . ILE A 1 87 ? -6.204 -11.963 6.451 1.00 93.38 87 ILE A C 1
ATOM 718 O O . ILE A 1 87 ? -5.579 -11.487 7.400 1.00 93.38 87 ILE A O 1
ATOM 722 N N . GLU A 1 88 ? -6.142 -13.254 6.118 1.00 93.00 88 GLU A N 1
ATOM 723 C CA . GLU A 1 88 ? -5.309 -14.220 6.838 1.00 93.00 88 GLU A CA 1
ATOM 724 C C . GLU A 1 88 ? -3.829 -13.825 6.779 1.00 93.00 88 GLU A C 1
ATOM 726 O O . GLU A 1 88 ? -3.169 -13.682 7.810 1.00 93.00 88 GLU A O 1
ATOM 731 N N . GLY A 1 89 ? -3.323 -13.539 5.576 1.00 91.12 89 GLY A N 1
ATOM 732 C CA . GLY A 1 89 ? -1.924 -13.172 5.361 1.00 91.12 89 GLY A CA 1
ATOM 733 C C . GLY A 1 89 ? -1.497 -11.888 6.078 1.00 91.12 89 GLY A C 1
ATOM 734 O O . GLY A 1 89 ? -0.330 -11.743 6.442 1.00 91.12 89 GLY A O 1
ATOM 735 N N . MET A 1 90 ? -2.420 -10.952 6.318 1.00 93.62 90 MET A N 1
ATOM 736 C CA . MET A 1 90 ? -2.119 -9.700 7.012 1.00 93.62 90 MET A CA 1
ATOM 737 C C . MET A 1 90 ? -2.309 -9.760 8.530 1.00 93.62 90 MET A C 1
ATOM 7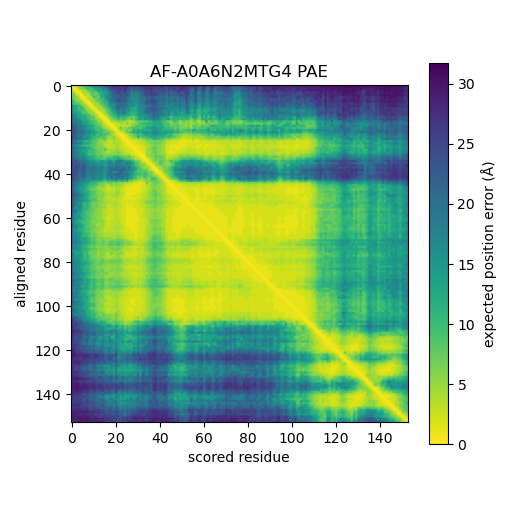39 O O . MET A 1 90 ? -1.956 -8.779 9.193 1.00 93.62 90 MET A O 1
ATOM 743 N N . LYS A 1 91 ? -2.836 -10.849 9.115 1.00 91.31 91 LYS A N 1
ATOM 744 C CA . LYS A 1 91 ? -3.067 -10.958 10.574 1.00 91.31 91 LYS A CA 1
ATOM 745 C C . LYS A 1 91 ? -1.807 -10.668 11.383 1.00 91.31 91 LYS A C 1
ATOM 747 O O . LYS A 1 91 ? -1.851 -9.853 12.301 1.00 91.31 91 LYS A O 1
ATOM 752 N N . HIS A 1 92 ? -0.682 -11.248 10.976 1.00 91.19 92 HIS A N 1
ATOM 753 C CA . HIS A 1 92 ? 0.597 -11.152 11.687 1.00 91.19 92 HIS A CA 1
ATOM 754 C C . HIS A 1 92 ? 1.446 -9.926 11.313 1.00 91.19 92 HIS A C 1
ATOM 756 O O . HIS A 1 92 ? 2.572 -9.802 11.779 1.00 91.19 92 HIS A O 1
ATOM 762 N N . MET A 1 93 ? 0.932 -9.013 10.483 1.00 93.81 93 MET A N 1
ATOM 763 C CA . MET A 1 93 ? 1.642 -7.787 10.101 1.00 93.81 93 MET A CA 1
ATOM 764 C C . MET A 1 93 ? 1.155 -6.592 10.923 1.00 93.81 93 MET A C 1
ATOM 766 O O . MET A 1 93 ? -0.037 -6.456 11.205 1.00 93.81 93 MET A O 1
ATOM 770 N N . THR A 1 94 ? 2.032 -5.647 11.234 1.00 94.12 94 THR A N 1
ATOM 771 C CA . THR A 1 94 ? 1.621 -4.313 11.694 1.00 94.12 94 THR A CA 1
ATOM 772 C C . THR A 1 94 ? 0.966 -3.522 10.551 1.00 94.12 94 THR A C 1
ATOM 774 O O . THR A 1 94 ? 1.129 -3.837 9.367 1.00 94.12 94 THR A O 1
ATOM 777 N N . ARG A 1 95 ? 0.221 -2.454 10.873 1.00 91.88 95 ARG A N 1
ATOM 778 C CA . ARG A 1 95 ? -0.381 -1.566 9.852 1.00 91.88 95 ARG A CA 1
ATOM 779 C C . ARG A 1 95 ? 0.690 -0.984 8.923 1.00 91.88 95 ARG A C 1
ATOM 781 O O . ARG A 1 95 ? 0.509 -0.942 7.710 1.00 91.88 95 ARG A O 1
ATOM 788 N N . GLN A 1 96 ? 1.822 -0.581 9.492 1.00 90.56 96 GLN A N 1
ATOM 789 C CA . GLN A 1 96 ? 2.953 0.011 8.787 1.00 90.56 96 GLN A CA 1
ATOM 790 C C . GLN A 1 96 ? 3.596 -0.987 7.817 1.00 90.56 96 GLN A C 1
ATOM 792 O O . GLN A 1 96 ? 3.837 -0.641 6.659 1.00 90.56 96 GLN A O 1
ATOM 797 N N . GLU A 1 97 ? 3.834 -2.225 8.253 1.00 91.44 97 GLU A N 1
ATOM 798 C CA . GLU A 1 97 ? 4.380 -3.287 7.397 1.00 91.44 97 GLU A CA 1
ATOM 799 C C . GLU A 1 97 ? 3.426 -3.644 6.260 1.00 91.44 97 GLU A C 1
ATOM 801 O O . GLU A 1 97 ? 3.860 -3.824 5.116 1.00 91.44 97 GLU A O 1
ATOM 806 N N . PHE A 1 98 ? 2.124 -3.685 6.553 1.00 94.44 98 PHE A N 1
ATOM 807 C CA . PHE A 1 98 ? 1.109 -3.977 5.554 1.00 94.44 98 PHE A CA 1
ATOM 808 C C . PHE A 1 98 ? 1.021 -2.875 4.492 1.00 94.44 98 PHE A C 1
ATOM 810 O O . PHE A 1 98 ? 1.125 -3.168 3.300 1.00 94.44 98 PHE A O 1
ATOM 817 N N . VAL A 1 99 ? 0.963 -1.601 4.895 1.00 93.31 99 VAL A N 1
ATOM 818 C CA . VAL A 1 99 ? 1.018 -0.449 3.974 1.00 93.31 99 VAL A CA 1
ATOM 819 C C . VAL A 1 99 ? 2.310 -0.461 3.155 1.00 93.31 99 VAL A C 1
ATOM 821 O O . VAL A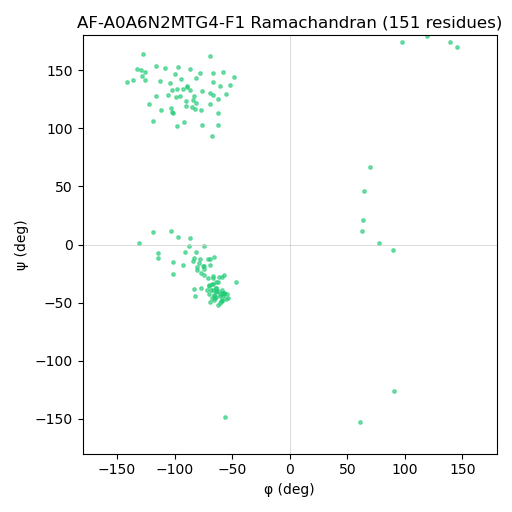 1 99 ? 2.288 -0.238 1.944 1.00 93.31 99 VAL A O 1
ATOM 824 N N . ALA A 1 100 ? 3.451 -0.773 3.775 1.00 90.50 100 ALA A N 1
ATOM 825 C CA . ALA A 1 100 ? 4.710 -0.915 3.052 1.00 90.50 100 ALA A CA 1
ATOM 826 C C . ALA A 1 100 ? 4.663 -2.061 2.029 1.00 90.50 100 ALA A C 1
ATOM 828 O O . ALA A 1 100 ? 5.321 -1.980 0.991 1.00 90.50 100 ALA A O 1
ATOM 829 N N . SER A 1 101 ? 3.913 -3.131 2.298 1.00 91.75 101 SER A N 1
ATOM 830 C CA . SER A 1 101 ? 3.703 -4.231 1.353 1.00 91.75 101 SER A CA 1
ATOM 831 C C . SER A 1 101 ? 2.832 -3.814 0.162 1.00 91.75 101 SER A C 1
ATOM 833 O O . SER A 1 101 ? 3.212 -4.101 -0.973 1.00 91.75 101 SER A O 1
ATOM 835 N N . LEU A 1 102 ? 1.749 -3.058 0.390 1.00 93.75 102 LEU A N 1
ATOM 836 C CA . LEU A 1 102 ? 0.890 -2.514 -0.671 1.00 93.75 102 LEU A CA 1
ATOM 837 C C . LEU A 1 102 ? 1.691 -1.603 -1.606 1.00 93.75 102 LEU A C 1
ATOM 839 O O . LEU A 1 102 ? 1.724 -1.826 -2.816 1.00 93.75 102 LEU A O 1
ATOM 843 N N . ARG A 1 103 ? 2.468 -0.671 -1.040 1.00 91.62 103 ARG A N 1
ATOM 844 C CA . ARG A 1 103 ? 3.343 0.225 -1.815 1.00 91.62 103 ARG A CA 1
ATOM 845 C C . ARG A 1 103 ? 4.330 -0.544 -2.687 1.00 91.62 103 ARG A C 1
ATOM 847 O O . ARG A 1 103 ? 4.522 -0.186 -3.845 1.00 91.62 103 ARG A O 1
ATOM 854 N N . ARG A 1 104 ? 4.933 -1.615 -2.157 1.00 87.38 104 ARG A N 1
ATOM 855 C CA . ARG A 1 104 ? 5.873 -2.478 -2.897 1.00 87.38 104 ARG A CA 1
ATOM 856 C C . ARG A 1 104 ? 5.197 -3.277 -4.013 1.00 87.38 104 ARG A C 1
ATOM 858 O O . ARG A 1 104 ? 5.826 -3.522 -5.039 1.00 87.38 104 ARG A O 1
ATOM 865 N N . LYS A 1 105 ? 3.944 -3.693 -3.822 1.00 88.69 105 LYS A N 1
ATOM 866 C CA . LYS A 1 105 ? 3.162 -4.436 -4.824 1.00 88.69 105 LYS A CA 1
ATOM 867 C C . LYS A 1 105 ? 2.555 -3.527 -5.897 1.00 88.69 105 LYS A C 1
ATOM 869 O O . LYS A 1 105 ? 2.256 -4.019 -6.979 1.00 88.69 105 LYS A O 1
ATOM 874 N N . SER A 1 106 ? 2.429 -2.227 -5.632 1.00 90.69 106 SER A N 1
ATOM 875 C CA . SER A 1 106 ? 1.853 -1.258 -6.567 1.00 90.69 106 SER A CA 1
ATOM 876 C C . SER A 1 106 ? 2.590 -1.198 -7.918 1.00 90.69 106 SER A C 1
ATOM 878 O O . SER A 1 106 ? 3.805 -1.427 -8.012 1.00 90.69 106 SER A O 1
ATOM 880 N N . SER A 1 107 ? 1.848 -0.894 -8.983 1.00 86.50 107 SER A N 1
ATOM 881 C CA . SER A 1 107 ? 2.370 -0.767 -10.355 1.00 86.50 107 SER A CA 1
ATOM 882 C C . SER A 1 107 ? 3.224 0.490 -10.518 1.00 86.50 107 SER A C 1
ATOM 884 O O . SER A 1 107 ? 4.156 0.531 -11.317 1.00 86.50 107 SER A O 1
ATOM 886 N N . GLY A 1 108 ? 2.919 1.514 -9.723 1.00 77.19 108 GLY A N 1
ATOM 887 C CA . GLY A 1 108 ? 3.593 2.799 -9.708 1.00 77.19 108 GLY A CA 1
ATOM 888 C C . GLY A 1 108 ? 4.933 2.790 -8.983 1.00 77.19 108 GLY A C 1
ATOM 889 O O . GLY A 1 108 ? 5.711 3.730 -9.140 1.00 77.19 108 GLY A O 1
ATOM 890 N N . PHE A 1 109 ? 5.226 1.724 -8.235 1.00 76.19 109 PHE A N 1
ATOM 891 C CA . PHE A 1 109 ? 6.520 1.531 -7.600 1.00 76.19 109 PHE A CA 1
ATOM 892 C C . PHE A 1 109 ? 7.618 1.438 -8.668 1.00 76.19 109 PHE A C 1
ATOM 894 O O . PHE A 1 109 ? 7.656 0.487 -9.455 1.00 76.19 109 PHE A O 1
ATOM 901 N N . SER A 1 110 ? 8.507 2.433 -8.704 1.00 66.12 110 SER A N 1
ATOM 902 C CA . SER A 1 110 ? 9.635 2.491 -9.631 1.00 66.12 110 SER A CA 1
ATOM 903 C C . SER A 1 110 ? 10.580 1.314 -9.382 1.00 66.12 110 SER A C 1
ATOM 905 O O . SER A 1 110 ? 11.358 1.292 -8.432 1.00 66.12 110 SER A O 1
ATOM 907 N N . ARG A 1 111 ? 10.498 0.308 -10.256 1.00 66.06 111 ARG A N 1
ATOM 908 C CA . ARG A 1 111 ? 11.391 -0.861 -10.258 1.00 66.06 111 ARG A CA 1
ATOM 909 C C . ARG A 1 111 ? 12.704 -0.586 -11.010 1.00 66.06 111 ARG A C 1
ATOM 911 O O . ARG A 1 111 ? 13.687 -1.288 -10.829 1.00 66.06 111 ARG A O 1
ATOM 918 N N . GLY A 1 112 ? 12.778 0.497 -11.788 1.00 66.44 112 GLY A N 1
ATOM 919 C CA . GLY A 1 112 ? 13.941 0.759 -12.638 1.00 66.44 112 GLY A CA 1
ATOM 920 C C . GLY A 1 112 ? 14.128 -0.364 -13.665 1.00 66.44 112 GLY A C 1
ATOM 921 O O . GLY A 1 112 ? 13.171 -1.033 -14.041 1.00 66.44 112 GLY A O 1
ATOM 922 N N . ALA A 1 113 ? 15.361 -0.588 -14.118 1.00 70.38 113 ALA A N 1
ATOM 923 C CA . ALA A 1 113 ? 15.673 -1.634 -15.098 1.00 70.38 113 ALA A CA 1
ATOM 924 C C . ALA A 1 113 ? 15.664 -3.070 -14.521 1.00 70.38 113 ALA A C 1
ATOM 926 O O . ALA A 1 113 ? 15.948 -4.010 -15.260 1.00 70.38 113 ALA A O 1
ATOM 927 N N . SER A 1 114 ? 15.405 -3.246 -13.219 1.00 75.75 114 SER A N 1
ATOM 928 C CA . SER A 1 114 ? 15.472 -4.532 -12.516 1.00 75.75 1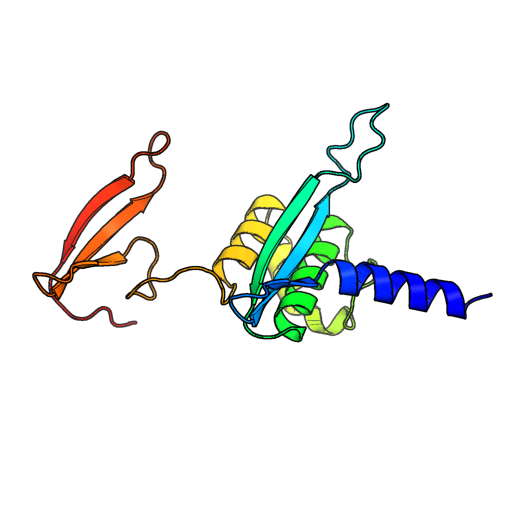14 SER A CA 1
ATOM 929 C C . SER A 1 114 ? 14.171 -4.840 -11.786 1.00 75.75 114 SER A C 1
ATOM 931 O O . SER A 1 114 ? 13.524 -3.955 -11.245 1.00 75.75 114 SER A O 1
ATOM 933 N N . ILE A 1 115 ? 13.813 -6.116 -11.672 1.00 73.62 115 ILE A N 1
ATOM 934 C CA . ILE A 1 115 ? 12.714 -6.541 -10.791 1.00 73.62 115 ILE A CA 1
ATOM 935 C C . ILE A 1 115 ? 13.113 -6.538 -9.304 1.00 73.62 115 ILE A C 1
ATOM 937 O O . ILE A 1 115 ? 12.243 -6.517 -8.432 1.00 73.62 115 ILE A O 1
ATOM 941 N N . TYR A 1 116 ? 14.417 -6.535 -9.007 1.00 76.44 116 TYR A N 1
ATOM 942 C CA . TYR A 1 116 ? 14.951 -6.573 -7.646 1.00 76.44 116 TYR A CA 1
ATOM 943 C C . TYR A 1 116 ? 15.215 -5.173 -7.097 1.00 76.44 116 TYR A C 1
ATOM 945 O O . TYR A 1 116 ? 15.840 -4.329 -7.742 1.00 76.44 116 TYR A O 1
ATOM 953 N N . ARG A 1 117 ? 14.775 -4.939 -5.855 1.00 75.44 117 ARG A N 1
ATOM 954 C CA . ARG A 1 117 ? 14.991 -3.671 -5.151 1.00 75.44 117 ARG A CA 1
ATOM 955 C C . ARG A 1 117 ? 16.486 -3.398 -4.992 1.00 75.44 117 ARG A C 1
ATOM 957 O O . ARG A 1 117 ? 17.240 -4.281 -4.602 1.00 75.44 117 ARG A O 1
ATOM 964 N N . GLY A 1 118 ? 16.880 -2.150 -5.236 1.00 81.69 118 GLY A N 1
ATOM 965 C CA . GLY A 1 118 ? 18.266 -1.724 -5.065 1.00 81.69 118 GLY A CA 1
ATOM 966 C C . GLY A 1 118 ? 19.192 -2.163 -6.194 1.00 81.69 118 GLY A C 1
ATOM 967 O O . GLY A 1 118 ? 20.380 -1.868 -6.130 1.00 81.69 118 GLY A O 1
ATOM 968 N N . VAL A 1 119 ? 18.669 -2.843 -7.220 1.00 85.44 119 VAL A N 1
ATOM 969 C CA . VAL A 1 119 ? 19.446 -3.303 -8.368 1.00 85.44 119 VAL A CA 1
ATOM 970 C C . VAL A 1 119 ? 19.183 -2.389 -9.564 1.00 85.44 119 VAL A C 1
ATOM 972 O O . VAL A 1 119 ? 18.066 -2.326 -10.067 1.00 85.44 119 VAL A O 1
ATOM 975 N N . THR A 1 120 ? 20.211 -1.700 -10.054 1.00 86.19 120 THR A N 1
ATOM 976 C CA . THR A 1 120 ? 20.104 -0.771 -11.195 1.00 86.19 120 THR A CA 1
ATOM 977 C C . THR A 1 120 ? 21.111 -1.140 -12.278 1.00 86.19 120 THR A C 1
ATOM 979 O O . THR A 1 120 ? 22.243 -1.518 -11.976 1.00 86.19 120 THR A O 1
ATOM 982 N N . ARG A 1 121 ? 20.723 -1.022 -13.553 1.00 84.19 121 ARG A N 1
ATOM 983 C CA . ARG A 1 121 ? 21.628 -1.233 -14.691 1.00 84.19 121 ARG A CA 1
ATOM 984 C C . ARG A 1 121 ? 22.393 0.053 -14.999 1.00 84.19 121 ARG A C 1
ATOM 986 O O . ARG A 1 121 ? 21.782 1.060 -15.344 1.00 84.19 121 ARG A O 1
ATOM 993 N N . HIS A 1 122 ? 23.718 0.018 -14.899 1.00 81.25 122 HIS A N 1
ATOM 994 C CA . HIS A 1 122 ? 24.585 1.140 -15.250 1.00 81.25 122 HIS A CA 1
ATOM 995 C C . HIS A 1 122 ? 24.720 1.244 -16.775 1.00 81.25 122 HIS A C 1
ATOM 997 O O . HIS A 1 122 ? 25.253 0.334 -17.414 1.00 81.25 122 HIS A O 1
ATOM 1003 N N . HIS A 1 123 ? 24.242 2.342 -17.366 1.00 68.00 123 HIS A N 1
ATOM 1004 C CA . HIS A 1 123 ? 24.095 2.480 -18.822 1.00 68.00 123 HIS A CA 1
ATOM 1005 C C . HIS A 1 123 ? 25.425 2.435 -19.595 1.00 68.00 123 HIS A C 1
ATOM 1007 O O . HIS A 1 123 ? 25.456 1.919 -20.702 1.00 68.00 123 HIS A O 1
ATOM 1013 N N . GLN A 1 124 ? 26.530 2.915 -19.014 1.00 73.81 124 GLN A N 1
ATOM 1014 C CA . GLN A 1 124 ? 27.830 3.008 -19.703 1.00 73.81 124 GLN A CA 1
ATOM 1015 C C . GLN A 1 124 ? 28.541 1.660 -19.878 1.00 73.81 124 GLN A C 1
ATOM 1017 O O . GLN A 1 124 ? 29.343 1.505 -20.789 1.00 73.81 124 GLN A O 1
ATOM 1022 N N . HIS A 1 125 ? 28.271 0.683 -19.008 1.00 71.75 125 HIS A N 1
ATOM 1023 C CA . HIS A 1 125 ? 29.021 -0.582 -18.990 1.00 71.75 125 HIS A CA 1
ATOM 1024 C C . HIS A 1 125 ? 28.120 -1.822 -18.960 1.00 71.75 125 HIS A C 1
ATOM 1026 O O . HIS A 1 125 ? 28.619 -2.938 -18.848 1.00 71.75 125 HIS A O 1
ATOM 1032 N N . GLY A 1 126 ? 26.794 -1.643 -18.977 1.00 78.94 126 GLY A N 1
ATOM 1033 C CA . GLY A 1 126 ? 25.823 -2.738 -18.895 1.00 78.94 126 GLY A CA 1
ATOM 1034 C C . GLY A 1 126 ? 25.871 -3.537 -17.586 1.00 78.94 126 GLY A C 1
ATOM 1035 O O . GLY A 1 126 ? 25.272 -4.606 -17.503 1.00 78.94 126 GLY A O 1
ATOM 1036 N N . ARG A 1 127 ? 26.585 -3.049 -16.563 1.00 85.12 127 ARG A N 1
ATOM 1037 C CA . ARG A 1 127 ? 26.771 -3.758 -15.291 1.00 85.12 127 ARG A CA 1
ATOM 1038 C C . ARG A 1 127 ? 25.630 -3.480 -14.318 1.00 85.12 127 ARG A C 1
ATOM 1040 O O . ARG A 1 127 ? 25.052 -2.393 -14.321 1.00 85.12 127 ARG A O 1
ATOM 1047 N N . TRP A 1 128 ? 25.344 -4.440 -13.448 1.00 87.75 128 TRP A N 1
ATOM 1048 C CA . TRP A 1 128 ? 24.302 -4.317 -12.430 1.00 87.75 128 TRP A CA 1
ATOM 1049 C C . TRP A 1 128 ? 24.891 -3.848 -11.115 1.00 87.75 128 TRP A C 1
ATOM 1051 O O . TRP A 1 128 ? 25.828 -4.457 -10.618 1.00 87.75 128 TRP A O 1
ATOM 1061 N N . GLN A 1 129 ? 24.339 -2.792 -10.537 1.00 89.44 129 GLN A N 1
ATOM 1062 C CA . GLN A 1 129 ? 24.748 -2.276 -9.235 1.00 89.44 129 GLN A CA 1
ATOM 1063 C C . GLN A 1 129 ? 23.703 -2.645 -8.198 1.00 89.44 129 GLN A C 1
ATOM 1065 O O . GLN A 1 129 ? 22.534 -2.339 -8.415 1.00 89.44 129 GLN A O 1
ATOM 1070 N N . ALA A 1 130 ? 24.117 -3.250 -7.086 1.00 89.62 130 ALA A N 1
ATOM 1071 C CA . ALA A 1 130 ? 23.246 -3.511 -5.944 1.00 89.62 130 ALA A CA 1
ATOM 1072 C C . ALA A 1 130 ? 23.514 -2.489 -4.829 1.00 89.62 130 ALA A C 1
ATOM 1074 O O . ALA A 1 130 ? 24.666 -2.213 -4.485 1.00 89.62 130 ALA A O 1
ATOM 1075 N N . ARG A 1 131 ? 22.450 -1.908 -4.273 1.00 87.00 131 ARG A N 1
ATOM 1076 C CA . ARG A 1 131 ? 22.489 -0.880 -3.226 1.00 87.00 131 ARG A CA 1
ATOM 1077 C C . ARG A 1 131 ? 21.361 -1.103 -2.216 1.00 87.00 131 ARG A C 1
ATOM 1079 O O . ARG A 1 131 ? 20.233 -1.391 -2.609 1.00 87.00 131 ARG A O 1
ATOM 1086 N N . ILE A 1 132 ? 21.626 -0.914 -0.928 1.00 83.56 132 ILE A N 1
ATOM 1087 C CA . ILE A 1 132 ? 20.608 -0.857 0.127 1.00 83.56 132 ILE A CA 1
ATOM 1088 C C . ILE A 1 132 ? 20.396 0.606 0.494 1.00 83.56 132 ILE A C 1
ATOM 1090 O O . ILE A 1 132 ? 21.290 1.249 1.032 1.00 83.56 132 ILE A O 1
ATOM 1094 N N . GLY A 1 133 ? 19.210 1.139 0.212 1.00 75.69 133 GLY A N 1
ATOM 1095 C CA . GLY A 1 133 ? 18.887 2.509 0.604 1.00 75.69 133 GLY A CA 1
ATOM 1096 C C . GLY A 1 133 ? 18.537 2.644 2.086 1.00 75.69 133 GLY A C 1
ATOM 1097 O O . GLY A 1 133 ? 17.906 1.748 2.649 1.00 75.69 133 GLY A O 1
ATOM 1098 N N . ARG A 1 134 ? 18.874 3.801 2.675 1.00 71.62 134 ARG A N 1
ATOM 1099 C CA . ARG A 1 134 ? 18.598 4.192 4.077 1.00 71.62 134 ARG A CA 1
ATOM 1100 C C . ARG A 1 134 ? 19.295 3.342 5.144 1.00 71.62 134 ARG A C 1
ATOM 1102 O O . ARG A 1 134 ? 18.679 2.958 6.138 1.00 71.62 134 ARG A O 1
ATOM 1109 N N . VAL A 1 135 ? 20.584 3.077 4.970 1.00 64.38 135 VAL A N 1
ATOM 1110 C CA . VAL A 1 135 ? 21.420 2.485 6.024 1.00 64.38 135 VAL A CA 1
ATOM 1111 C C . VAL A 1 135 ? 22.171 3.651 6.680 1.00 64.38 135 VAL A C 1
ATOM 1113 O O . VAL A 1 135 ? 23.089 4.194 6.081 1.00 64.38 135 VAL A O 1
ATOM 1116 N N . ALA A 1 136 ? 21.720 4.097 7.860 1.00 55.34 136 ALA A N 1
ATOM 1117 C CA . ALA A 1 136 ? 22.166 5.321 8.558 1.00 55.34 136 ALA A CA 1
ATOM 1118 C C . ALA A 1 136 ? 21.755 6.661 7.890 1.00 55.34 136 ALA A C 1
ATOM 1120 O O . ALA A 1 136 ? 22.578 7.448 7.422 1.00 55.34 136 ALA A O 1
ATOM 1121 N N . GLY A 1 137 ? 20.448 6.948 7.874 1.00 70.31 137 GLY A N 1
ATOM 1122 C CA . GLY A 1 137 ? 19.895 8.209 7.361 1.00 70.31 137 GLY A CA 1
ATOM 1123 C C . GLY A 1 137 ? 19.541 8.139 5.873 1.00 70.31 137 GLY A C 1
ATOM 1124 O O . GLY A 1 137 ? 18.786 7.259 5.465 1.00 70.31 137 GLY A O 1
ATOM 1125 N N . ASN A 1 138 ? 20.071 9.071 5.071 1.00 62.81 138 ASN A N 1
ATOM 1126 C CA . ASN A 1 138 ? 19.822 9.183 3.621 1.00 62.81 138 ASN A CA 1
ATOM 1127 C C . ASN A 1 138 ? 20.975 8.656 2.744 1.00 62.81 138 ASN A C 1
ATOM 1129 O O . ASN A 1 138 ? 20.988 8.909 1.542 1.00 62.81 138 ASN A O 1
ATOM 1133 N N . LYS A 1 139 ? 21.954 7.947 3.320 1.00 70.62 139 LYS A N 1
ATOM 1134 C CA . LYS A 1 139 ? 23.032 7.320 2.544 1.00 70.62 139 LYS A CA 1
ATOM 1135 C C . LYS A 1 139 ? 22.625 5.912 2.110 1.00 70.62 139 LYS A C 1
ATOM 1137 O O . LYS A 1 139 ? 22.069 5.136 2.891 1.00 70.62 139 LYS A O 1
ATOM 1142 N N . ASP A 1 140 ? 22.908 5.598 0.853 1.00 79.06 140 ASP A N 1
ATOM 1143 C CA . ASP A 1 140 ? 22.761 4.250 0.318 1.00 79.06 140 ASP A CA 1
ATOM 1144 C C . ASP A 1 140 ? 24.041 3.454 0.599 1.00 79.06 140 ASP A C 1
ATOM 1146 O O . ASP A 1 140 ? 25.147 3.922 0.327 1.00 79.06 140 ASP A O 1
ATOM 1150 N N . LEU A 1 141 ? 23.894 2.233 1.110 1.00 84.00 141 LEU A N 1
ATOM 1151 C CA . LEU A 1 141 ? 24.979 1.267 1.227 1.00 84.00 141 LEU A CA 1
ATOM 1152 C C . LEU A 1 141 ? 25.153 0.552 -0.113 1.00 84.00 141 LEU A C 1
ATOM 1154 O O . LEU A 1 141 ? 24.260 -0.151 -0.581 1.00 84.00 141 LEU A O 1
ATOM 1158 N N . TYR A 1 142 ? 26.310 0.717 -0.737 1.00 88.12 142 TYR A N 1
ATOM 1159 C CA . TYR A 1 142 ? 26.644 0.037 -1.981 1.00 88.12 142 TYR A CA 1
ATOM 1160 C C . TYR A 1 142 ? 27.167 -1.378 -1.702 1.00 88.12 142 TYR A C 1
ATOM 1162 O O . TYR A 1 142 ? 28.089 -1.554 -0.912 1.00 88.12 142 TYR A O 1
ATOM 1170 N N . LEU A 1 143 ? 26.579 -2.380 -2.358 1.00 87.44 143 LEU A N 1
ATOM 1171 C CA . LEU A 1 143 ? 26.896 -3.797 -2.146 1.00 87.44 143 LEU A CA 1
ATOM 1172 C C . LEU A 1 143 ? 27.809 -4.387 -3.225 1.00 87.44 143 LEU A C 1
ATOM 1174 O O . LEU A 1 143 ? 28.348 -5.473 -3.046 1.00 87.44 143 LEU A O 1
ATOM 1178 N N . GLY A 1 144 ? 27.962 -3.702 -4.359 1.00 88.62 144 GLY A N 1
ATOM 1179 C CA . GLY A 1 144 ? 28.828 -4.157 -5.440 1.00 88.62 144 GLY A CA 1
ATOM 1180 C C . GLY A 1 144 ? 28.250 -3.946 -6.834 1.00 88.62 144 GLY A C 1
ATOM 1181 O O . GLY A 1 144 ? 27.100 -3.535 -7.016 1.00 88.62 144 GLY A O 1
ATOM 1182 N N . THR A 1 145 ? 29.087 -4.247 -7.831 1.00 90.25 145 THR A N 1
ATOM 1183 C CA . THR A 1 145 ? 28.722 -4.233 -9.249 1.00 90.25 145 THR A CA 1
ATOM 1184 C C . THR A 1 145 ? 28.972 -5.606 -9.870 1.00 90.25 145 THR A C 1
ATOM 1186 O O . THR A 1 145 ? 30.115 -6.057 -9.969 1.00 90.25 145 THR A O 1
ATOM 1189 N N . PHE A 1 146 ? 27.928 -6.215 -10.415 1.00 86.19 146 PHE A N 1
ATOM 1190 C CA . PHE A 1 146 ? 27.908 -7.572 -10.951 1.00 86.19 146 PHE A CA 1
ATOM 1191 C C . PHE A 1 146 ? 27.820 -7.577 -12.486 1.00 86.19 146 PHE A C 1
ATOM 1193 O O . PHE A 1 146 ? 27.312 -6.635 -13.105 1.00 86.19 146 PHE A O 1
ATOM 1200 N N . ARG A 1 147 ? 28.356 -8.634 -13.107 1.00 83.25 147 ARG A N 1
ATOM 1201 C CA . ARG A 1 147 ? 28.203 -8.939 -14.543 1.00 83.25 147 ARG A CA 1
ATOM 1202 C C . ARG A 1 147 ? 27.065 -9.958 -14.718 1.00 83.25 147 ARG A C 1
ATOM 1204 O O . ARG A 1 147 ? 26.818 -10.735 -13.805 1.00 83.25 147 ARG A O 1
ATOM 1211 N N . GLY A 1 148 ? 26.401 -9.965 -15.875 1.00 75.50 148 GLY A N 1
ATOM 1212 C CA . GLY A 1 148 ? 25.3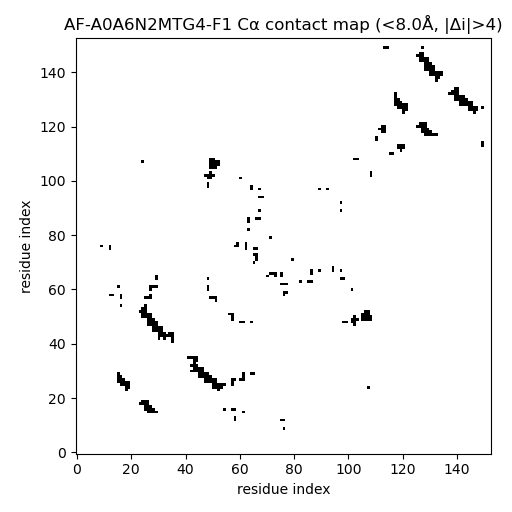43 -10.934 -16.210 1.00 75.50 148 GLY A CA 1
ATOM 1213 C C . GLY A 1 148 ? 23.984 -10.290 -16.488 1.00 75.50 148 GLY A C 1
ATOM 1214 O O . GLY A 1 148 ? 23.844 -9.073 -16.452 1.00 75.50 148 GLY A O 1
ATOM 1215 N N . SER A 1 149 ? 22.974 -11.096 -16.808 1.00 65.31 149 SER A N 1
ATOM 1216 C CA . SER A 1 149 ? 21.583 -10.647 -16.947 1.00 65.31 149 SER A CA 1
ATOM 1217 C C . SER A 1 149 ? 20.862 -10.742 -15.605 1.00 65.31 149 SER A C 1
ATOM 1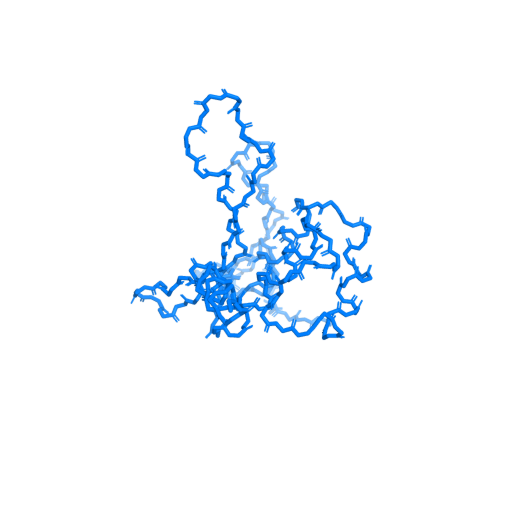219 O O . SER A 1 149 ? 20.955 -11.777 -14.951 1.00 65.31 149 SER A O 1
ATOM 1221 N N . CYS A 1 150 ? 20.093 -9.720 -15.233 1.00 59.88 150 CYS A N 1
ATOM 1222 C CA . CYS A 1 150 ? 19.125 -9.829 -14.146 1.00 59.88 150 CYS A CA 1
ATOM 1223 C C . CYS A 1 150 ? 18.007 -10.789 -14.591 1.00 59.88 150 CYS A C 1
ATOM 1225 O O . CYS A 1 150 ? 17.096 -10.380 -15.308 1.00 59.88 150 CYS A O 1
ATOM 1227 N N . ARG A 1 151 ? 18.128 -12.081 -14.268 1.00 55.19 151 ARG A N 1
ATOM 1228 C CA . ARG A 1 151 ? 17.078 -13.083 -14.489 1.00 55.19 151 ARG A CA 1
ATOM 1229 C C . ARG A 1 151 ? 16.556 -13.548 -13.140 1.00 55.19 151 ARG A C 1
ATOM 1231 O O . ARG A 1 151 ? 17.335 -13.725 -12.208 1.00 55.19 151 ARG A O 1
ATOM 1238 N N . SER A 1 152 ? 15.246 -13.736 -13.070 1.00 51.84 152 SER A N 1
ATOM 1239 C CA . SER A 1 152 ? 14.604 -14.539 -12.037 1.00 51.84 152 SER A CA 1
ATOM 1240 C C . SER A 1 152 ? 15.090 -15.982 -12.136 1.00 51.84 152 SER A C 1
ATOM 1242 O O . SER A 1 152 ? 15.017 -16.557 -13.222 1.00 51.84 152 SER A O 1
ATOM 1244 N N . LEU A 1 153 ? 15.617 -16.514 -11.029 1.00 42.50 153 LEU A N 1
ATOM 1245 C CA . LEU A 1 153 ? 15.667 -17.959 -10.787 1.00 42.50 153 LEU A CA 1
ATOM 1246 C C . LEU A 1 153 ? 14.250 -18.471 -10.525 1.00 42.50 153 LEU A C 1
ATOM 1248 O O . LEU A 1 153 ? 13.478 -17.708 -9.893 1.00 42.50 153 LEU A O 1
#